Protein AF-A0AAY5EAU5-F1 (afdb_monomer)

Radius of gyration: 15.17 Å; Cα contacts (8 Å, |Δi|>4): 96; chains: 1; bounding box: 36×30×38 Å

pLDDT: mean 83.65, std 13.1, range [48.47, 96.06]

Secondary structure (DSSP, 8-state):
-HHHHHHHHHHHHHTTT----------TT-TTSSPPTT----PPPSSHHHHHHHHHHHHSSS-SS--SSPP-EEEEEETTEEEEEEES-HHHHHHHHTTT-

Mean predicted aligned error: 6.11 Å

Sequence (101 aa):
LYKLDEFRQLVRDFRDVADFLVVYIAEAHATDRWAFHNNVDIRVHRSLQERLSAARILLSEEPLCPYGAKPERLYVIQSGKVTYKSGYCPGAVRKVLQKMT

InterPro domains:
  IPR000643 Iodothyronine deiodinase [PF00837] (1-96)
  IPR000643 Iodothyronine deiodinase [PTHR11781] (1-99)

Foldseek 3Di:
DPQVVLVVVLCVVQVVQDDDDDDQDWQPAAPVPHHDDFADHQHTDPDPVSSVVVVVLVVDPDNVTPHPDHQFWDFDADPNDTPDIDGRDSVVVSVVSVVRD

Nearest PDB structures (foldseek):
  6rm3-assembly1_ST0  TM=1.625E-01  e=7.401E+00  Vairimorpha necatrix

Solvent-accessible surface area (backbone atoms only — not comparable to full-atom values): 6496 Å² total; per-residue (Å²): 102,72,68,62,52,52,51,53,50,50,48,71,77,36,57,94,71,49,90,87,84,87,84,83,75,81,70,83,45,18,54,84,72,66,50,62,96,70,42,48,91,42,60,74,65,88,46,70,66,53,45,51,53,55,50,51,47,71,69,44,95,72,52,95,35,50,60,77,54,68,76,65,63,46,74,42,73,55,98,92,37,79,79,42,78,48,58,69,48,67,72,61,50,49,61,55,53,65,75,69,106

Organism: Electrophorus electricus (NCBI:txid8005)

Structure (mmCIF, N/CA/C/O backbone):
data_AF-A0AAY5EAU5-F1
#
_entry.id   AF-A0AAY5EAU5-F1
#
loop_
_atom_site.group_PDB
_atom_site.id
_atom_site.type_symbol
_atom_site.label_atom_id
_atom_site.label_alt_id
_atom_site.label_comp_id
_atom_site.label_asym_id
_atom_site.label_entity_id
_atom_site.label_seq_id
_atom_site.pdbx_PDB_ins_code
_atom_site.Cartn_x
_atom_site.Cartn_y
_atom_site.Cartn_z
_atom_site.occupancy
_atom_site.B_iso_or_equiv
_atom_site.auth_seq_id
_atom_site.auth_comp_id
_atom_site.auth_asym_id
_atom_site.auth_atom_id
_atom_site.pdbx_PDB_model_num
ATOM 1 N N . LEU A 1 1 ? 6.323 -14.083 -0.672 1.00 48.47 1 LEU A N 1
ATOM 2 C CA . LEU A 1 1 ? 4.877 -14.242 -0.414 1.00 48.47 1 LEU A CA 1
ATOM 3 C C . LEU A 1 1 ? 4.449 -13.696 0.953 1.00 48.47 1 LEU A C 1
ATOM 5 O O . LEU A 1 1 ? 3.736 -12.709 0.970 1.00 48.47 1 LEU A O 1
ATOM 9 N N . TYR A 1 2 ? 4.988 -14.197 2.073 1.00 57.19 2 TYR A N 1
ATOM 10 C CA . TYR A 1 2 ? 4.504 -13.938 3.449 1.00 57.19 2 TYR A CA 1
ATOM 11 C C . TYR A 1 2 ? 4.133 -12.497 3.858 1.00 57.19 2 TYR A C 1
ATOM 13 O O . TYR A 1 2 ? 3.197 -12.295 4.621 1.00 57.19 2 TYR A O 1
ATOM 21 N N . LYS A 1 3 ? 4.850 -11.472 3.382 1.00 67.38 3 LYS A N 1
ATOM 22 C CA . LYS A 1 3 ? 4.654 -10.089 3.852 1.00 67.38 3 LYS A CA 1
ATOM 23 C C . LYS A 1 3 ? 3.354 -9.471 3.338 1.00 67.38 3 LYS A C 1
ATOM 25 O O . LYS A 1 3 ? 2.651 -8.850 4.124 1.00 67.38 3 LYS A O 1
ATOM 30 N N . LEU A 1 4 ? 3.025 -9.623 2.053 1.00 77.44 4 LEU A N 1
ATOM 31 C CA . LEU A 1 4 ? 1.775 -9.070 1.514 1.00 77.44 4 LEU A CA 1
ATOM 32 C C . LEU A 1 4 ? 0.563 -9.786 2.120 1.00 77.44 4 LEU A C 1
ATOM 34 O O . LEU A 1 4 ? -0.455 -9.152 2.377 1.00 77.44 4 LEU A O 1
ATOM 38 N N . ASP A 1 5 ? 0.705 -11.073 2.430 1.00 81.62 5 ASP A N 1
ATOM 39 C CA . ASP A 1 5 ? -0.338 -11.849 3.095 1.00 81.62 5 ASP A CA 1
ATOM 40 C C . ASP A 1 5 ? -0.602 -11.367 4.528 1.00 81.62 5 ASP A C 1
ATOM 42 O O . ASP A 1 5 ? -1.763 -11.282 4.924 1.00 81.62 5 ASP A O 1
ATOM 46 N N . GLU A 1 6 ? 0.427 -10.946 5.280 1.00 85.69 6 GLU A N 1
ATOM 47 C CA . GLU A 1 6 ? 0.243 -10.280 6.583 1.00 85.69 6 GLU A CA 1
ATOM 48 C C . GLU A 1 6 ? -0.585 -8.993 6.456 1.00 85.69 6 GLU A C 1
ATOM 50 O O . GLU A 1 6 ? -1.461 -8.736 7.284 1.00 85.69 6 GLU A O 1
ATOM 55 N N . PHE A 1 7 ? -0.334 -8.188 5.416 1.00 86.94 7 PHE A N 1
ATOM 56 C CA . PHE A 1 7 ? -1.137 -6.993 5.155 1.00 86.94 7 PHE A CA 1
ATOM 57 C C . PHE A 1 7 ? -2.567 -7.369 4.769 1.00 86.94 7 PHE A C 1
ATOM 59 O O . PHE A 1 7 ? -3.505 -6.836 5.350 1.00 86.94 7 PHE A O 1
ATOM 66 N N . ARG A 1 8 ? -2.755 -8.334 3.858 1.00 87.75 8 ARG A N 1
ATOM 67 C CA . ARG A 1 8 ? -4.083 -8.845 3.474 1.00 87.75 8 ARG A CA 1
ATOM 68 C C . ARG A 1 8 ? -4.858 -9.371 4.685 1.00 87.75 8 ARG A C 1
ATOM 70 O O . ARG A 1 8 ? -6.059 -9.142 4.774 1.00 87.75 8 ARG A O 1
ATOM 77 N N . GLN A 1 9 ? -4.191 -10.028 5.634 1.00 90.81 9 GLN A N 1
ATOM 78 C CA . GLN A 1 9 ? -4.821 -10.457 6.882 1.00 90.81 9 GLN A CA 1
ATOM 79 C C . GLN A 1 9 ? -5.250 -9.266 7.740 1.00 90.81 9 GLN A C 1
ATOM 81 O O . GLN A 1 9 ? -6.340 -9.269 8.296 1.00 90.81 9 GLN A O 1
ATOM 86 N N . LEU A 1 10 ? -4.415 -8.234 7.827 1.00 91.50 10 LEU A N 1
ATOM 87 C CA . LEU A 1 10 ? -4.741 -7.014 8.555 1.00 91.50 10 LEU A CA 1
ATOM 88 C C . LEU A 1 10 ? -5.938 -6.280 7.920 1.00 91.50 10 LEU A C 1
ATOM 90 O O . LEU A 1 10 ? -6.816 -5.836 8.651 1.00 91.50 10 LEU A O 1
ATOM 94 N N . VAL A 1 11 ? -6.035 -6.249 6.585 1.00 92.88 11 VAL A N 1
ATOM 95 C CA . VAL A 1 11 ? -7.231 -5.760 5.875 1.00 92.88 11 VAL A CA 1
ATOM 96 C C . VAL A 1 11 ? -8.460 -6.593 6.243 1.00 92.88 11 VAL A C 1
ATOM 98 O O . VAL A 1 11 ? -9.492 -6.031 6.588 1.00 92.88 11 VAL A O 1
ATOM 101 N N . ARG A 1 12 ? -8.365 -7.930 6.203 1.00 94.50 12 ARG A N 1
ATOM 102 C CA . ARG A 1 12 ? -9.491 -8.818 6.544 1.00 94.50 12 ARG A CA 1
ATOM 103 C C . ARG A 1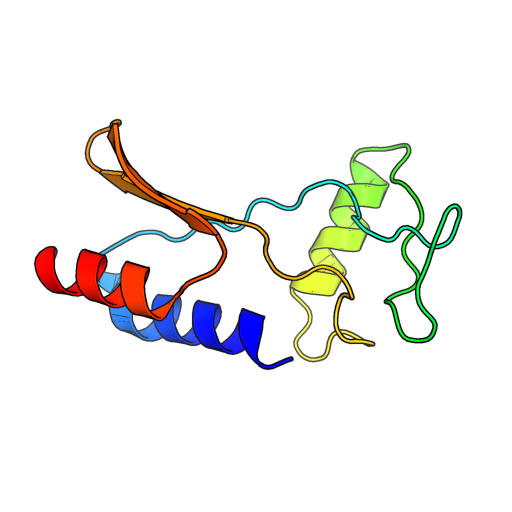 12 ? -9.997 -8.611 7.970 1.00 94.50 12 ARG A C 1
ATOM 105 O O . ARG A 1 12 ? -11.204 -8.586 8.166 1.00 94.50 12 ARG A O 1
ATOM 112 N N . ASP A 1 13 ? -9.090 -8.448 8.927 1.00 95.69 13 ASP A N 1
ATOM 113 C CA . ASP A 1 13 ? -9.435 -8.350 10.348 1.00 95.69 13 ASP A CA 1
ATOM 114 C C . ASP A 1 13 ? -10.000 -6.977 10.744 1.00 95.69 13 ASP A C 1
ATOM 116 O O . ASP A 1 13 ? -10.740 -6.888 11.717 1.00 95.69 13 ASP A O 1
ATOM 120 N N . PHE A 1 14 ? -9.641 -5.907 10.023 1.00 95.88 14 PHE A N 1
ATOM 121 C CA . PHE A 1 14 ? -9.969 -4.522 10.398 1.00 95.88 14 PHE A CA 1
ATOM 122 C C . PHE A 1 14 ? -10.721 -3.740 9.311 1.00 95.88 14 PHE A C 1
ATOM 124 O O . PHE A 1 14 ? -10.835 -2.520 9.413 1.00 95.88 14 PHE A O 1
ATOM 131 N N . ARG A 1 15 ? -11.257 -4.419 8.289 1.00 95.31 15 ARG A N 1
ATOM 132 C CA . ARG A 1 15 ? -12.052 -3.815 7.197 1.00 95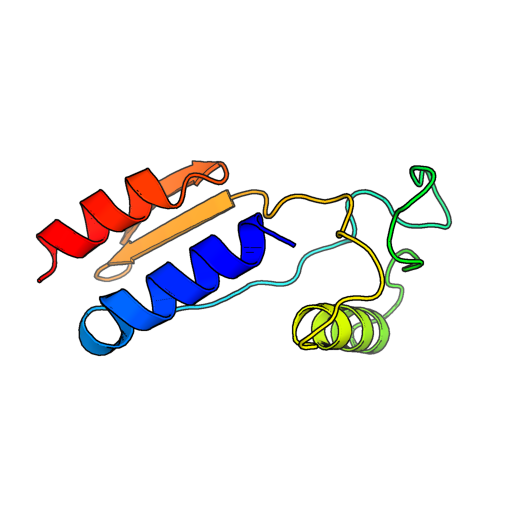.31 15 ARG A CA 1
ATOM 133 C C . ARG A 1 15 ? -13.236 -2.970 7.669 1.00 95.31 15 ARG A C 1
ATOM 135 O O . ARG A 1 15 ? -13.632 -2.058 6.960 1.00 95.31 15 ARG A O 1
ATOM 142 N N . ASP A 1 16 ? -13.788 -3.275 8.841 1.00 95.75 16 ASP A N 1
ATOM 143 C CA . ASP A 1 16 ? -14.942 -2.559 9.395 1.00 95.75 16 ASP A CA 1
ATOM 144 C C . ASP A 1 16 ? -14.519 -1.369 10.284 1.00 95.75 16 ASP A C 1
ATOM 146 O O . ASP A 1 16 ? -15.358 -0.582 10.711 1.00 95.75 16 ASP A O 1
ATOM 150 N N . VAL A 1 17 ? -13.216 -1.230 10.563 1.00 95.56 17 VAL A N 1
ATOM 151 C CA . VAL A 1 17 ? -12.639 -0.206 11.453 1.00 95.56 17 VAL A CA 1
ATOM 152 C C . VAL A 1 17 ? -11.891 0.870 10.664 1.00 95.56 17 VAL A C 1
ATOM 154 O O . VAL A 1 17 ? -11.865 2.030 11.073 1.00 95.56 17 VAL A O 1
ATOM 157 N N . ALA A 1 18 ? -11.252 0.504 9.550 1.00 95.12 18 ALA A N 1
ATOM 158 C CA . ALA A 1 18 ? -10.449 1.420 8.751 1.00 95.12 18 ALA A CA 1
ATOM 159 C C . ALA A 1 18 ? -10.439 1.053 7.262 1.00 95.12 18 ALA A C 1
ATOM 161 O O . ALA A 1 18 ? -10.555 -0.113 6.886 1.00 95.12 18 ALA A O 1
ATOM 162 N N . ASP A 1 19 ? -10.190 2.062 6.430 1.00 96.06 19 ASP A N 1
ATOM 163 C CA . ASP A 1 19 ? -9.880 1.886 5.015 1.00 96.06 19 ASP A CA 1
ATOM 164 C C . ASP A 1 19 ? -8.396 1.567 4.798 1.00 96.06 19 ASP A C 1
ATOM 166 O O . ASP A 1 19 ? -7.514 1.998 5.550 1.00 96.06 19 ASP A O 1
ATOM 170 N N . PHE A 1 20 ? -8.102 0.854 3.710 1.00 93.06 20 PHE A N 1
ATOM 171 C CA . PHE A 1 20 ? -6.750 0.421 3.367 1.00 93.06 20 PHE A CA 1
ATOM 172 C C . PHE A 1 20 ? -6.362 0.846 1.955 1.00 93.06 20 PHE A C 1
ATOM 174 O O . PHE A 1 20 ? -7.115 0.662 1.002 1.00 93.06 20 PHE A O 1
ATOM 181 N N . LEU A 1 21 ? -5.141 1.367 1.814 1.00 92.62 21 LEU A N 1
ATOM 182 C CA . LEU A 1 21 ? -4.580 1.809 0.541 1.00 92.62 21 LEU A CA 1
ATOM 183 C C . LEU A 1 21 ? -3.155 1.279 0.372 1.00 92.62 21 LEU A C 1
ATOM 185 O O . LEU A 1 21 ? -2.313 1.435 1.256 1.00 92.62 21 LEU A O 1
ATOM 189 N N . VAL A 1 22 ? -2.874 0.708 -0.799 1.00 89.44 22 VAL A N 1
ATOM 190 C CA . VAL A 1 22 ? -1.519 0.356 -1.235 1.00 89.44 22 VAL A CA 1
ATOM 191 C C . VAL A 1 22 ? -1.077 1.369 -2.284 1.00 89.44 22 VAL A C 1
ATOM 193 O O . VAL A 1 22 ? -1.736 1.540 -3.307 1.00 89.44 22 VAL A O 1
ATOM 196 N N . VAL A 1 23 ? 0.051 2.034 -2.040 1.00 90.25 23 VAL A N 1
ATOM 197 C CA . VAL A 1 23 ? 0.653 2.974 -2.992 1.00 90.25 23 VAL A CA 1
ATOM 198 C C . VAL A 1 23 ? 1.825 2.287 -3.679 1.00 90.25 23 VAL A C 1
ATOM 200 O O . VAL A 1 23 ? 2.847 2.021 -3.049 1.00 90.25 23 VAL A O 1
ATOM 203 N N . TYR A 1 24 ? 1.675 2.000 -4.973 1.00 89.69 24 TYR A N 1
ATOM 204 C CA . TYR A 1 24 ? 2.741 1.406 -5.777 1.00 89.69 24 TYR A CA 1
ATOM 205 C C . TYR A 1 24 ? 3.775 2.468 -6.174 1.00 89.69 24 TYR A C 1
ATOM 207 O O . TYR A 1 24 ? 3.439 3.479 -6.800 1.00 89.69 24 TYR A O 1
ATOM 215 N N . ILE A 1 25 ? 5.035 2.246 -5.805 1.00 88.94 25 ILE A N 1
ATOM 216 C CA . ILE A 1 25 ? 6.143 3.185 -6.028 1.00 88.94 25 ILE A CA 1
ATOM 217 C C . ILE A 1 25 ? 7.109 2.668 -7.105 1.00 88.94 25 ILE A C 1
ATOM 219 O O . ILE A 1 25 ? 6.803 1.725 -7.826 1.00 88.94 25 ILE A O 1
ATOM 223 N N . ALA A 1 26 ? 8.239 3.350 -7.300 1.00 89.00 26 ALA A N 1
ATOM 224 C CA . ALA A 1 26 ? 9.271 2.889 -8.226 1.00 89.00 26 ALA A CA 1
ATOM 225 C C . ALA A 1 26 ? 9.920 1.583 -7.738 1.00 89.00 26 ALA A C 1
ATOM 227 O O . ALA A 1 26 ? 10.060 1.377 -6.534 1.00 89.00 26 ALA A O 1
ATOM 228 N N . GLU A 1 27 ? 10.350 0.737 -8.678 1.00 86.56 27 GLU A N 1
ATOM 229 C CA . GLU A 1 27 ? 11.038 -0.517 -8.364 1.00 86.56 27 GLU A CA 1
ATOM 230 C C . GLU A 1 27 ? 12.343 -0.260 -7.608 1.00 86.56 27 GLU A C 1
ATOM 232 O O . GLU A 1 27 ? 13.215 0.469 -8.087 1.00 86.56 27 GLU A O 1
ATOM 237 N N . ALA A 1 28 ? 12.508 -0.906 -6.452 1.00 81.88 28 ALA A N 1
ATOM 238 C CA . ALA A 1 28 ? 13.760 -0.841 -5.700 1.00 81.88 28 ALA A CA 1
ATOM 239 C C . ALA A 1 28 ? 14.905 -1.583 -6.4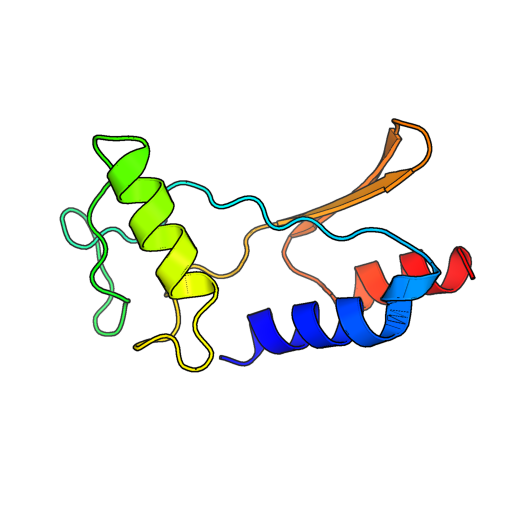19 1.00 81.88 28 ALA A C 1
ATOM 241 O O . ALA A 1 28 ? 16.066 -1.192 -6.307 1.00 81.88 28 ALA A O 1
ATOM 242 N N . HIS A 1 29 ? 14.572 -2.633 -7.182 1.00 82.75 29 HIS A N 1
ATOM 243 C CA . HIS A 1 29 ? 15.525 -3.537 -7.841 1.00 82.75 29 HIS A CA 1
ATOM 244 C C . HIS A 1 29 ? 15.138 -3.805 -9.300 1.00 82.75 29 HIS A C 1
ATOM 246 O O . HIS A 1 29 ? 14.925 -4.950 -9.698 1.00 82.75 29 HIS A O 1
ATOM 252 N N . ALA A 1 30 ? 15.016 -2.736 -10.089 1.00 85.12 30 ALA A N 1
ATOM 253 C CA . ALA A 1 30 ? 14.680 -2.842 -11.505 1.00 85.12 30 ALA A CA 1
ATOM 254 C C . ALA A 1 30 ? 15.693 -3.701 -12.287 1.00 85.12 30 ALA A C 1
ATOM 256 O O . ALA A 1 30 ? 16.906 -3.577 -12.075 1.00 85.12 30 ALA A O 1
ATOM 257 N N . THR A 1 31 ? 15.207 -4.528 -13.219 1.00 85.19 31 THR A N 1
ATOM 258 C CA . THR A 1 31 ? 16.039 -5.489 -13.970 1.00 85.19 31 THR A CA 1
ATOM 259 C C . THR A 1 31 ? 17.103 -4.839 -14.843 1.00 85.19 31 THR A C 1
ATOM 261 O O . THR A 1 31 ? 18.168 -5.409 -15.046 1.00 85.19 31 THR A O 1
ATOM 264 N N . ASP A 1 32 ? 16.846 -3.629 -15.335 1.00 86.06 32 ASP A N 1
ATOM 265 C CA . ASP A 1 32 ? 17.756 -2.852 -16.179 1.00 86.06 32 ASP A CA 1
ATOM 266 C C . ASP A 1 32 ? 18.762 -1.997 -15.384 1.00 86.06 32 ASP A C 1
ATOM 268 O O . ASP A 1 32 ? 19.438 -1.142 -15.957 1.00 86.06 32 ASP A O 1
ATOM 272 N N . ARG A 1 33 ? 18.884 -2.217 -14.065 1.00 80.25 33 ARG A N 1
ATOM 273 C CA . ARG A 1 33 ? 19.902 -1.590 -13.206 1.00 80.25 33 ARG A CA 1
ATOM 274 C C . ARG A 1 33 ? 20.678 -2.623 -12.385 1.00 80.25 33 ARG A C 1
ATOM 276 O O . ARG A 1 33 ? 21.656 -3.187 -12.859 1.00 80.25 33 ARG A O 1
ATOM 283 N N . TRP A 1 34 ? 20.245 -2.848 -11.146 1.00 69.31 34 TRP A N 1
ATOM 284 C CA . TRP A 1 34 ? 20.856 -3.761 -10.181 1.00 69.31 34 TRP A CA 1
ATOM 285 C C . TRP A 1 34 ? 19.767 -4.668 -9.616 1.00 69.31 34 TRP A C 1
ATOM 287 O O . TRP A 1 34 ? 19.164 -4.373 -8.581 1.00 69.31 34 TRP A O 1
ATOM 297 N N . ALA A 1 35 ? 19.490 -5.755 -10.333 1.00 69.00 35 ALA A N 1
ATOM 298 C CA . ALA A 1 35 ? 18.562 -6.782 -9.887 1.00 69.00 35 ALA A CA 1
ATOM 299 C C . ALA A 1 35 ? 19.283 -7.906 -9.142 1.00 69.00 35 ALA A C 1
ATOM 301 O O . ALA A 1 35 ? 20.403 -8.297 -9.474 1.00 69.00 35 ALA A O 1
ATOM 302 N N . PHE A 1 36 ? 18.604 -8.451 -8.138 1.00 67.25 36 PHE A N 1
ATOM 303 C CA . PHE A 1 36 ? 19.009 -9.700 -7.513 1.00 67.25 36 PHE A CA 1
ATOM 304 C C . PHE A 1 36 ? 18.638 -10.882 -8.412 1.00 67.25 36 PHE A C 1
ATOM 306 O O . PHE A 1 36 ? 17.605 -10.859 -9.084 1.00 67.25 36 PHE A O 1
ATOM 313 N N . HIS A 1 37 ? 19.443 -11.946 -8.369 1.00 60.50 37 HIS A N 1
ATOM 314 C CA . HIS A 1 37 ? 19.012 -13.247 -8.876 1.00 60.50 37 HIS A CA 1
ATOM 315 C C . HIS A 1 37 ? 17.785 -13.667 -8.047 1.00 60.50 37 HIS A C 1
ATOM 317 O O . HIS A 1 37 ? 17.908 -13.795 -6.830 1.00 60.50 37 HIS A O 1
ATOM 323 N N . ASN A 1 38 ? 16.619 -13.821 -8.693 1.00 67.12 38 ASN A N 1
ATOM 324 C CA . ASN A 1 38 ? 15.285 -14.133 -8.128 1.00 67.12 38 ASN A CA 1
ATOM 325 C C . ASN A 1 38 ? 14.320 -12.950 -7.877 1.00 67.12 38 ASN A C 1
ATOM 327 O O . ASN A 1 38 ? 13.386 -13.097 -7.087 1.00 67.12 38 ASN A O 1
ATOM 331 N N . ASN A 1 39 ? 14.490 -11.797 -8.538 1.00 69.12 39 ASN A N 1
ATOM 332 C CA . ASN A 1 39 ? 13.460 -10.746 -8.543 1.00 69.12 39 ASN A CA 1
ATOM 333 C C . ASN A 1 39 ? 12.422 -10.943 -9.670 1.00 69.12 39 ASN A C 1
ATOM 335 O O . ASN A 1 39 ? 12.692 -11.629 -10.655 1.00 69.12 39 ASN A O 1
ATOM 339 N N . VAL A 1 40 ? 11.249 -10.311 -9.544 1.00 72.88 40 VAL A N 1
ATOM 340 C CA . VAL A 1 40 ? 10.317 -10.144 -10.674 1.00 72.88 40 VAL A CA 1
ATOM 341 C C . VAL A 1 40 ? 11.003 -9.288 -11.743 1.00 72.88 40 VAL A C 1
ATOM 343 O O . VAL A 1 40 ? 11.601 -8.261 -11.415 1.00 72.88 40 VAL A O 1
ATOM 346 N N . ASP A 1 41 ? 10.927 -9.705 -13.008 1.00 81.75 41 ASP A N 1
ATOM 347 C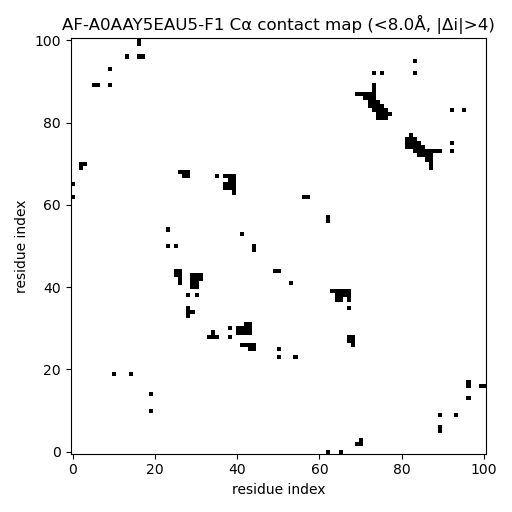 CA . ASP A 1 41 ? 11.507 -8.959 -14.129 1.00 81.75 41 ASP A CA 1
ATOM 348 C C . ASP A 1 41 ? 10.641 -7.733 -14.463 1.00 81.75 41 ASP A C 1
ATOM 350 O O . ASP A 1 41 ? 9.716 -7.790 -15.274 1.00 81.75 41 ASP A O 1
ATOM 354 N N . ILE A 1 42 ? 10.922 -6.622 -13.779 1.00 85.94 42 ILE A N 1
ATOM 355 C CA . ILE A 1 42 ? 10.288 -5.322 -13.997 1.00 85.94 42 ILE A CA 1
ATOM 356 C C . ILE A 1 42 ? 11.392 -4.280 -14.173 1.00 85.94 42 ILE A C 1
ATOM 358 O O . ILE A 1 42 ? 12.223 -4.054 -13.290 1.00 85.94 42 ILE A O 1
ATOM 362 N N . ARG A 1 43 ? 11.395 -3.621 -15.331 1.00 88.25 43 ARG A N 1
ATOM 363 C CA . ARG A 1 43 ? 12.322 -2.525 -15.645 1.00 88.25 43 ARG A CA 1
ATOM 364 C C . ARG A 1 43 ? 11.888 -1.223 -14.980 1.00 88.25 43 ARG A C 1
ATOM 366 O O . ARG A 1 43 ? 10.740 -1.068 -14.568 1.00 88.25 43 ARG A O 1
ATOM 373 N N . VAL A 1 44 ? 12.787 -0.242 -14.938 1.00 90.69 44 VAL A N 1
ATOM 374 C CA . VAL A 1 44 ? 12.425 1.114 -14.511 1.00 90.69 44 VAL A CA 1
ATOM 375 C C . VAL A 1 44 ? 11.290 1.647 -15.386 1.00 90.69 44 VAL A C 1
ATOM 377 O O . VAL A 1 44 ? 11.437 1.768 -16.601 1.00 90.69 44 VAL A O 1
ATOM 380 N N . HIS A 1 45 ? 10.178 2.019 -14.749 1.00 92.88 45 HIS A N 1
ATOM 381 C CA . HIS A 1 45 ? 9.016 2.583 -15.430 1.00 92.88 45 HIS A CA 1
ATOM 382 C C . HIS A 1 45 ? 9.365 3.897 -16.145 1.00 92.88 45 HIS A C 1
ATOM 384 O O . HIS A 1 45 ? 9.757 4.875 -15.503 1.00 92.88 45 HIS A O 1
ATOM 390 N N . ARG A 1 46 ? 9.153 3.946 -17.459 1.00 94.62 46 ARG A N 1
ATOM 391 C CA . ARG A 1 46 ? 9.296 5.128 -18.325 1.00 94.62 46 ARG A CA 1
ATOM 392 C C . ARG A 1 46 ? 7.964 5.826 -18.579 1.00 94.62 46 ARG A C 1
ATOM 394 O O . ARG A 1 46 ? 7.939 6.955 -19.059 1.00 94.62 46 ARG A O 1
ATOM 401 N N . SER A 1 47 ? 6.858 5.173 -18.233 1.00 95.75 47 SER A N 1
ATOM 402 C CA . SER A 1 47 ? 5.508 5.718 -18.342 1.00 95.75 47 SER A CA 1
ATOM 403 C C . SER A 1 47 ? 4.626 5.305 -17.159 1.00 95.75 47 SER A C 1
ATOM 405 O O . SER A 1 47 ? 4.910 4.345 -16.436 1.00 95.75 47 SER A O 1
ATOM 407 N N . LEU A 1 48 ? 3.515 6.025 -16.968 1.00 95.25 48 LEU A N 1
ATOM 408 C CA . LEU A 1 48 ? 2.479 5.646 -15.999 1.00 95.25 48 LEU A CA 1
ATOM 409 C C . LEU A 1 48 ? 1.857 4.287 -16.331 1.00 95.25 48 LEU A C 1
ATOM 411 O O . LEU A 1 48 ? 1.529 3.527 -15.425 1.00 95.25 48 LEU A O 1
ATOM 415 N N . GLN A 1 49 ? 1.723 3.968 -17.617 1.00 95.50 49 GLN A N 1
ATOM 416 C CA . GLN A 1 49 ? 1.133 2.715 -18.074 1.00 95.50 49 GLN A CA 1
ATOM 417 C C . GLN A 1 49 ? 2.016 1.506 -17.746 1.00 95.50 49 GLN A C 1
ATOM 419 O O . GLN A 1 49 ? 1.501 0.468 -17.328 1.00 95.50 49 GLN A O 1
ATOM 424 N N . GLU A 1 50 ? 3.338 1.648 -17.852 1.00 93.06 50 GLU A N 1
ATOM 425 C CA . GLU A 1 50 ? 4.285 0.625 -17.392 1.00 93.06 50 GLU A CA 1
ATOM 426 C C . GLU A 1 50 ? 4.179 0.413 -15.880 1.00 93.06 50 GLU A C 1
ATOM 428 O O . GLU A 1 50 ? 4.044 -0.724 -15.431 1.00 93.06 50 GLU A O 1
ATOM 433 N N . ARG A 1 51 ? 4.133 1.500 -15.095 1.00 93.69 51 ARG A N 1
ATOM 434 C CA . ARG A 1 51 ? 3.957 1.405 -13.637 1.00 93.69 51 ARG A CA 1
ATOM 435 C C . ARG A 1 51 ? 2.628 0.755 -13.256 1.00 93.69 51 ARG A C 1
ATOM 437 O O . ARG A 1 51 ? 2.580 -0.053 -12.337 1.00 93.69 51 ARG A O 1
ATOM 444 N N . LEU A 1 52 ? 1.547 1.086 -13.961 1.00 92.69 52 LEU A N 1
ATOM 445 C CA . LEU A 1 52 ? 0.240 0.473 -13.736 1.00 92.69 52 LEU A CA 1
ATOM 446 C C . LEU A 1 52 ? 0.264 -1.025 -14.059 1.00 92.69 52 LEU A C 1
ATOM 448 O O . LEU A 1 52 ? -0.347 -1.819 -13.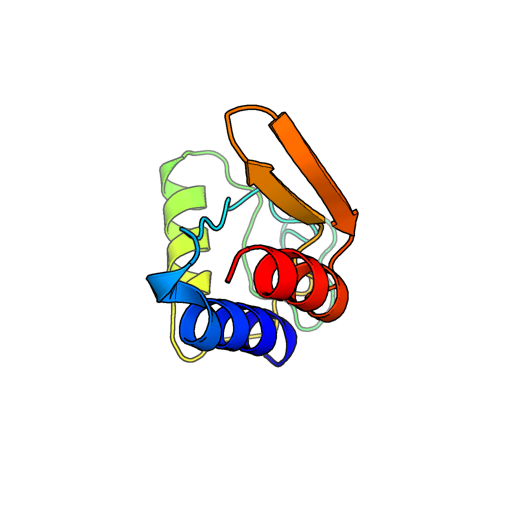349 1.00 92.69 52 LEU A O 1
ATOM 452 N N . SER A 1 53 ? 0.982 -1.414 -15.111 1.00 90.81 53 SER A N 1
ATOM 453 C CA . SER A 1 53 ? 1.148 -2.820 -15.486 1.00 90.81 53 SER A CA 1
ATOM 454 C C . SER A 1 53 ? 1.911 -3.590 -14.406 1.00 90.81 53 SER A C 1
ATOM 456 O O . SER A 1 53 ? 1.451 -4.646 -13.985 1.00 90.81 53 SER A O 1
ATOM 458 N N . ALA A 1 54 ? 2.994 -3.020 -13.870 1.00 89.12 54 ALA A N 1
ATOM 459 C CA . ALA A 1 54 ? 3.731 -3.584 -12.739 1.00 89.12 54 ALA A CA 1
ATOM 460 C C . ALA A 1 54 ? 2.864 -3.709 -11.469 1.00 89.12 54 ALA A C 1
ATOM 462 O O . ALA A 1 54 ? 2.828 -4.764 -10.833 1.00 89.12 54 ALA A O 1
ATOM 463 N N . ALA A 1 55 ? 2.075 -2.677 -11.152 1.00 88.81 55 ALA A N 1
ATOM 464 C CA . ALA A 1 55 ? 1.148 -2.694 -10.021 1.00 88.81 55 ALA A CA 1
ATOM 465 C C . ALA A 1 55 ? 0.068 -3.781 -10.142 1.00 88.81 55 ALA A C 1
ATOM 467 O O . ALA A 1 55 ? -0.348 -4.351 -9.137 1.00 88.81 55 ALA A O 1
ATOM 468 N N . ARG A 1 56 ? -0.376 -4.113 -11.361 1.00 87.88 56 ARG A N 1
ATOM 469 C CA . ARG A 1 56 ? -1.323 -5.218 -11.589 1.00 87.88 56 ARG A CA 1
ATOM 470 C C . ARG A 1 56 ? -0.712 -6.583 -11.290 1.00 87.88 56 ARG A C 1
ATOM 472 O O . ARG A 1 56 ? -1.425 -7.448 -10.793 1.00 87.88 56 ARG A O 1
ATOM 479 N N . ILE A 1 57 ? 0.589 -6.762 -11.522 1.00 85.12 57 ILE A N 1
ATOM 480 C CA . ILE A 1 57 ? 1.294 -7.996 -11.144 1.00 85.12 57 ILE A CA 1
ATOM 481 C C . ILE A 1 57 ? 1.247 -8.173 -9.616 1.00 85.12 57 ILE A C 1
ATOM 483 O O . ILE A 1 57 ? 1.007 -9.283 -9.145 1.00 85.12 57 ILE A O 1
ATOM 487 N N . LEU A 1 58 ? 1.350 -7.085 -8.836 1.00 81.44 58 LEU A N 1
ATOM 488 C CA . LEU A 1 58 ? 1.299 -7.139 -7.364 1.00 81.44 58 LEU A CA 1
ATOM 489 C C . LEU A 1 58 ? -0.068 -7.608 -6.850 1.00 81.44 58 LEU A C 1
ATOM 491 O O . LEU A 1 58 ? -0.163 -8.205 -5.779 1.00 81.44 58 LEU A O 1
ATOM 495 N N . LEU A 1 59 ? -1.126 -7.323 -7.609 1.00 79.25 59 LEU A N 1
ATOM 496 C CA . LEU A 1 59 ? -2.492 -7.719 -7.281 1.00 79.25 59 LEU A CA 1
ATOM 497 C C . LEU A 1 59 ? -2.801 -9.176 -7.645 1.00 79.25 59 LEU A C 1
ATOM 499 O O . LEU A 1 59 ? -3.804 -9.694 -7.161 1.00 79.25 59 LEU A O 1
ATOM 503 N N . SER A 1 60 ? -1.970 -9.836 -8.458 1.00 77.31 60 SER A N 1
ATOM 504 C CA . SER A 1 60 ? -2.178 -11.243 -8.821 1.00 77.31 60 SER A CA 1
ATOM 505 C C . SER A 1 60 ? -2.077 -12.171 -7.600 1.00 77.31 60 SER A C 1
ATOM 507 O O . SER A 1 60 ? -1.404 -11.861 -6.611 1.00 77.31 60 SER A O 1
ATOM 509 N N . GLU A 1 61 ? -2.802 -13.294 -7.631 1.00 59.53 61 GLU A N 1
ATOM 510 C CA . GLU A 1 61 ? -2.837 -14.243 -6.507 1.00 59.53 61 GLU A CA 1
ATOM 511 C C . GLU A 1 61 ? -1.500 -14.971 -6.314 1.00 59.53 61 GLU A C 1
ATOM 513 O O . GLU A 1 61 ? -1.102 -15.231 -5.179 1.00 59.53 61 GLU A O 1
ATOM 518 N N . GLU A 1 62 ? -0.762 -15.182 -7.404 1.00 59.06 62 GLU A N 1
ATOM 519 C CA . GLU A 1 62 ? 0.560 -15.804 -7.424 1.00 59.06 62 GLU A CA 1
ATOM 520 C C . GLU A 1 62 ? 1.559 -14.890 -8.149 1.00 59.06 62 GLU A C 1
ATOM 522 O O . GLU A 1 62 ? 1.824 -15.066 -9.341 1.00 59.06 62 GLU A O 1
ATOM 527 N N . PRO A 1 63 ? 2.128 -13.880 -7.468 1.00 59.22 63 PRO A N 1
ATOM 528 C CA . PRO A 1 63 ? 3.199 -13.103 -8.068 1.00 59.22 63 PRO A CA 1
ATOM 529 C C . PRO A 1 63 ? 4.370 -14.043 -8.387 1.00 59.22 63 PRO A C 1
ATOM 531 O O . PRO A 1 63 ? 4.897 -14.710 -7.495 1.00 59.22 63 PRO A O 1
ATOM 534 N N . LEU A 1 64 ? 4.756 -14.075 -9.668 1.00 52.06 64 LEU A N 1
ATOM 535 C CA . LEU A 1 64 ? 5.695 -15.026 -10.287 1.00 52.06 64 LEU A CA 1
ATOM 536 C C . LEU A 1 64 ? 7.029 -15.194 -9.532 1.00 52.06 64 LEU A C 1
ATOM 538 O O . LEU A 1 64 ? 7.655 -16.242 -9.636 1.00 52.06 64 LEU A O 1
ATOM 542 N N . CYS A 1 65 ? 7.437 -14.191 -8.749 1.00 54.69 65 CYS A N 1
ATOM 543 C CA . CYS A 1 65 ? 8.557 -14.236 -7.813 1.00 54.69 65 CYS A CA 1
ATOM 544 C C . CYS A 1 65 ? 8.251 -13.336 -6.600 1.00 54.69 65 CYS A C 1
ATOM 546 O O . CYS A 1 65 ? 7.478 -12.378 -6.719 1.00 54.69 65 CYS A O 1
ATOM 548 N N . PRO A 1 66 ? 8.865 -13.566 -5.422 1.00 53.94 66 PRO A N 1
ATOM 549 C CA . PRO A 1 66 ? 8.830 -12.574 -4.358 1.00 53.94 66 PRO A CA 1
ATOM 550 C C . PRO A 1 66 ? 9.450 -11.280 -4.890 1.00 53.94 66 PRO A C 1
ATOM 552 O O . PRO A 1 66 ? 10.617 -11.273 -5.269 1.00 53.94 66 PRO A O 1
ATOM 555 N N . TYR A 1 67 ? 8.683 -10.187 -4.904 1.00 57.81 67 TYR A N 1
ATOM 556 C CA . TYR A 1 67 ? 9.244 -8.852 -5.088 1.00 57.81 67 TYR A CA 1
ATOM 557 C C . TYR A 1 67 ? 10.438 -8.720 -4.136 1.00 57.81 67 TYR A C 1
ATOM 559 O O . TYR A 1 67 ? 10.277 -8.778 -2.914 1.00 57.81 67 TYR A O 1
ATOM 567 N N . GLY A 1 68 ? 11.647 -8.594 -4.685 1.00 49.53 68 GLY A N 1
ATOM 568 C CA . GLY A 1 68 ? 12.871 -8.398 -3.905 1.00 49.53 68 GLY A CA 1
ATOM 569 C C . GLY A 1 68 ? 12.804 -7.121 -3.061 1.00 49.53 68 GLY A C 1
ATOM 570 O O . GLY A 1 68 ? 13.549 -6.967 -2.096 1.00 49.53 68 GLY A O 1
ATOM 571 N N . ALA A 1 69 ? 11.860 -6.235 -3.387 1.00 55.25 69 ALA A N 1
ATOM 572 C CA . ALA A 1 69 ? 11.441 -5.109 -2.579 1.00 55.25 69 ALA A CA 1
ATOM 573 C C . ALA A 1 69 ? 10.398 -5.542 -1.532 1.00 55.25 69 ALA A C 1
ATOM 575 O O . ALA A 1 69 ? 9.278 -5.948 -1.847 1.00 55.25 69 ALA A O 1
ATOM 576 N N . LYS A 1 70 ? 10.754 -5.412 -0.251 1.00 59.38 70 LYS A N 1
ATOM 577 C CA . LYS A 1 70 ? 9.777 -5.464 0.846 1.00 59.38 70 LYS A CA 1
ATOM 578 C C . LYS A 1 70 ? 8.846 -4.249 0.717 1.00 59.38 70 LYS A C 1
ATOM 580 O O . LYS A 1 70 ? 9.322 -3.201 0.282 1.00 59.38 70 LYS A O 1
ATOM 585 N N . PRO A 1 71 ? 7.570 -4.319 1.153 1.00 64.56 71 PRO A N 1
ATOM 586 C CA . PRO A 1 71 ? 6.828 -3.086 1.368 1.00 64.56 71 PRO A CA 1
ATOM 587 C C . PRO A 1 71 ? 7.660 -2.236 2.331 1.00 64.56 71 PRO A C 1
ATOM 589 O O . PRO A 1 71 ? 8.169 -2.752 3.326 1.00 64.56 71 PRO A O 1
ATOM 592 N N . GLU A 1 72 ? 7.911 -0.978 1.988 1.00 73.12 72 GLU A N 1
ATOM 593 C CA . GLU A 1 72 ? 8.966 -0.228 2.674 1.00 73.12 72 GLU A CA 1
ATOM 594 C C . GLU A 1 72 ? 8.466 0.417 3.964 1.00 73.12 72 GLU A C 1
ATOM 596 O O . GLU A 1 72 ? 9.192 0.468 4.959 1.00 73.12 72 GLU A O 1
ATOM 601 N N . ARG A 1 73 ? 7.228 0.928 3.958 1.00 87.50 73 ARG A N 1
ATOM 602 C CA . ARG A 1 73 ? 6.676 1.747 5.045 1.00 87.50 73 ARG A CA 1
ATOM 603 C C . ARG A 1 73 ? 5.179 1.540 5.216 1.00 87.50 73 ARG A C 1
ATOM 605 O O . ARG A 1 73 ? 4.469 1.293 4.247 1.00 87.50 73 ARG A O 1
ATOM 612 N N . LEU A 1 74 ? 4.718 1.701 6.452 1.00 90.44 74 LEU A N 1
ATOM 613 C CA . LEU A 1 74 ? 3.303 1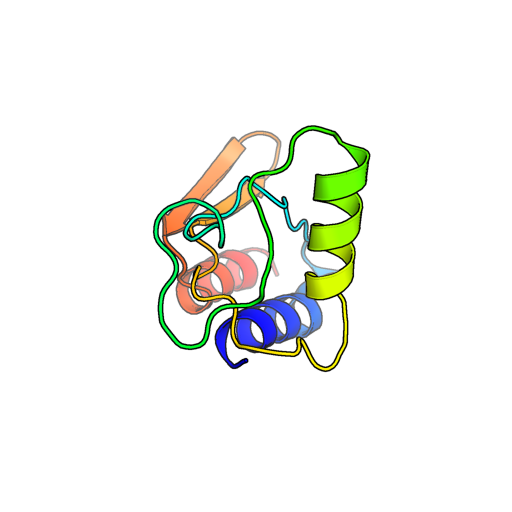.720 6.812 1.00 90.44 74 LEU A CA 1
ATOM 614 C C . LEU A 1 74 ? 2.965 3.042 7.500 1.00 90.44 74 LEU A C 1
ATOM 616 O O . LEU A 1 74 ? 3.750 3.565 8.298 1.00 90.44 74 LEU A O 1
ATOM 620 N N . TYR A 1 75 ? 1.779 3.556 7.192 1.00 93.44 75 TYR A N 1
ATOM 621 C CA . TYR A 1 75 ? 1.227 4.773 7.771 1.00 93.44 75 TYR A CA 1
ATOM 622 C C . TYR A 1 75 ? -0.194 4.504 8.256 1.00 93.44 75 TYR A C 1
ATOM 624 O O . TYR A 1 75 ? -0.929 3.761 7.612 1.00 93.44 75 TYR A O 1
ATOM 632 N N . VAL A 1 76 ? -0.578 5.135 9.365 1.00 94.44 76 VAL A N 1
ATOM 633 C CA . VAL A 1 76 ? -1.985 5.261 9.771 1.00 94.44 76 VAL A CA 1
ATOM 634 C C . VAL A 1 76 ? -2.309 6.743 9.808 1.00 94.44 76 VAL A C 1
ATOM 636 O O . VAL A 1 76 ? -1.575 7.531 10.415 1.00 94.44 76 VAL A O 1
ATOM 639 N N . ILE A 1 77 ? -3.377 7.116 9.112 1.00 95.25 77 ILE A N 1
ATOM 640 C CA . ILE A 1 77 ? -3.868 8.486 9.023 1.00 95.25 77 ILE A CA 1
ATOM 641 C C . ILE A 1 77 ? -5.258 8.499 9.641 1.00 95.25 77 ILE A C 1
ATOM 643 O O . ILE A 1 77 ? -6.122 7.734 9.230 1.00 95.25 77 ILE A O 1
ATOM 647 N N . GLN A 1 78 ? -5.466 9.369 10.622 1.00 93.62 78 GLN A N 1
ATOM 648 C CA . GLN A 1 78 ? -6.747 9.538 11.297 1.00 93.62 78 GLN A CA 1
ATOM 649 C C . GLN A 1 78 ? -7.049 11.030 11.396 1.00 93.62 78 GLN A C 1
ATOM 651 O O . GLN A 1 78 ? -6.191 11.808 11.821 1.00 93.62 78 GLN A O 1
ATOM 656 N N . SER A 1 79 ? -8.244 11.438 10.962 1.00 93.94 79 SER A N 1
ATOM 657 C CA . SER A 1 79 ? -8.685 12.843 10.974 1.00 93.94 79 SER A CA 1
ATOM 658 C C . SER A 1 79 ? -7.662 13.804 10.346 1.00 93.94 79 SER A C 1
ATOM 660 O O . SER A 1 79 ? -7.341 14.851 10.902 1.00 93.94 79 SER A O 1
ATOM 662 N N . GLY A 1 80 ? -7.082 13.405 9.207 1.00 94.06 80 GLY A N 1
ATOM 663 C CA . GLY A 1 80 ? -6.084 14.194 8.472 1.00 94.06 80 GLY A CA 1
ATOM 664 C C . GLY A 1 80 ? -4.679 14.229 9.088 1.00 94.06 80 GLY A C 1
ATOM 665 O O . GLY A 1 80 ? -3.792 14.874 8.533 1.00 94.06 80 GLY A O 1
ATOM 666 N N . LYS A 1 81 ? -4.433 13.528 10.203 1.00 94.69 81 LYS A N 1
ATOM 667 C CA . LYS A 1 81 ? -3.133 13.494 10.885 1.00 94.69 81 LYS A CA 1
ATOM 668 C C . LYS A 1 81 ? -2.500 12.108 10.813 1.00 94.69 81 LYS A C 1
ATOM 670 O O . LYS A 1 81 ? -3.162 11.096 11.024 1.00 94.69 81 LYS A O 1
ATOM 675 N N . VAL A 1 82 ? -1.190 12.061 10.573 1.00 94.19 82 VAL A N 1
ATOM 676 C CA . VAL A 1 82 ? -0.408 10.819 10.664 1.00 94.19 82 VAL A CA 1
ATOM 677 C C . VAL A 1 82 ? -0.253 10.439 12.138 1.00 94.19 82 VAL A C 1
ATOM 679 O O . VAL A 1 82 ? 0.441 11.126 12.887 1.00 94.19 82 VAL A O 1
ATOM 682 N N . THR A 1 83 ? -0.900 9.353 12.556 1.00 92.75 83 THR A N 1
ATOM 683 C CA . THR A 1 83 ? -0.853 8.827 13.933 1.00 92.75 83 THR A CA 1
ATOM 684 C C . THR A 1 83 ? 0.158 7.695 14.092 1.00 92.75 83 THR A C 1
ATOM 686 O O . THR A 1 83 ? 0.624 7.428 15.198 1.00 92.75 83 THR A O 1
ATOM 689 N N . TYR A 1 84 ? 0.557 7.064 12.986 1.00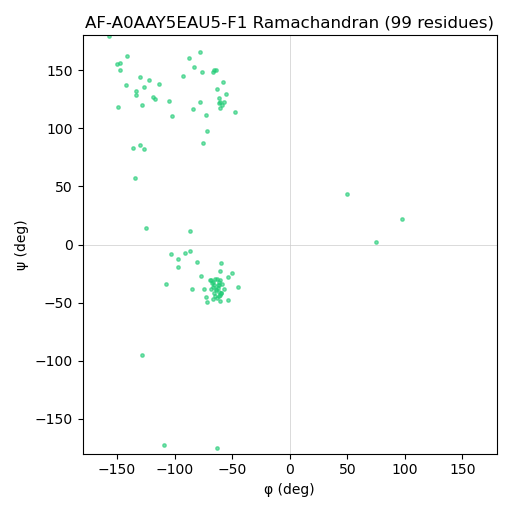 93.19 84 TYR A N 1
ATOM 690 C CA . TYR A 1 84 ? 1.600 6.046 12.945 1.00 93.19 84 TYR A CA 1
ATOM 691 C C . TYR A 1 84 ? 2.441 6.190 11.675 1.00 93.19 84 TYR A C 1
ATOM 693 O O . TYR A 1 84 ? 1.898 6.382 10.587 1.00 93.19 84 TYR A O 1
ATOM 701 N N . LYS A 1 85 ? 3.765 6.069 11.812 1.00 92.38 85 LYS A N 1
ATOM 702 C CA . LYS A 1 85 ? 4.731 6.077 10.707 1.00 92.38 85 LYS A CA 1
ATOM 703 C C . LYS A 1 85 ? 5.919 5.202 11.072 1.00 92.38 85 LYS A C 1
ATOM 705 O O . LYS A 1 85 ? 6.638 5.511 12.020 1.00 92.38 85 LYS A O 1
ATO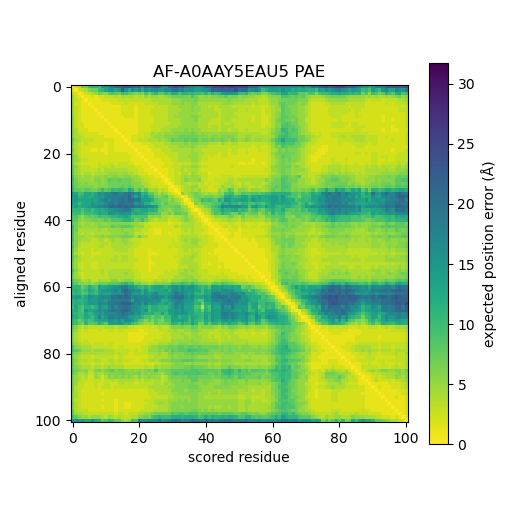M 710 N N . SER A 1 86 ? 6.165 4.151 10.302 1.00 87.75 86 SER A N 1
ATOM 711 C CA . SER A 1 86 ? 7.351 3.315 10.492 1.00 87.75 86 SER A CA 1
ATOM 712 C C . SER A 1 86 ? 7.716 2.549 9.215 1.00 87.75 86 SER A C 1
ATOM 714 O O . SER A 1 86 ? 7.047 2.666 8.183 1.00 87.75 86 SER A O 1
ATOM 716 N N . GLY A 1 87 ? 8.800 1.770 9.290 1.00 85.12 87 GLY A N 1
ATOM 717 C CA . GLY A 1 87 ? 9.065 0.710 8.318 1.00 85.12 87 GLY A CA 1
ATOM 718 C C . GLY A 1 87 ? 7.984 -0.380 8.347 1.00 85.12 87 GLY A C 1
ATOM 719 O O . GLY A 1 87 ? 6.991 -0.292 9.061 1.00 85.12 87 GLY A O 1
ATOM 720 N N . TYR A 1 88 ? 8.150 -1.449 7.578 1.00 84.81 88 TYR A N 1
ATOM 721 C CA . TYR A 1 88 ? 7.112 -2.479 7.517 1.00 84.81 88 TYR A CA 1
ATOM 722 C C . TYR A 1 88 ? 6.998 -3.329 8.789 1.00 84.81 88 TYR A C 1
ATOM 724 O O . TYR A 1 88 ? 7.730 -4.306 8.970 1.00 84.81 88 TYR A O 1
ATOM 732 N N . CYS A 1 89 ? 6.039 -2.969 9.646 1.00 88.38 89 CYS A N 1
ATOM 733 C CA . CYS A 1 89 ? 5.698 -3.685 10.874 1.00 88.38 89 CYS A CA 1
ATOM 734 C C . CYS A 1 89 ? 4.167 -3.819 11.053 1.00 88.38 89 CYS A C 1
ATOM 736 O O . CYS A 1 89 ? 3.554 -3.035 11.786 1.00 88.38 89 CYS A O 1
ATOM 738 N N . PRO A 1 90 ? 3.527 -4.823 10.421 1.00 88.25 90 PRO A N 1
ATOM 739 C CA . PRO A 1 90 ? 2.078 -5.037 10.517 1.00 88.25 90 PRO A CA 1
ATOM 740 C C . PRO A 1 90 ? 1.579 -5.263 11.948 1.00 88.25 90 PRO A C 1
ATOM 742 O O . PRO A 1 90 ? 0.499 -4.804 12.306 1.00 88.25 90 PRO A O 1
ATOM 745 N N . GLY A 1 91 ? 2.380 -5.908 12.804 1.00 90.69 91 GLY A N 1
ATOM 746 C CA . GLY A 1 91 ? 2.017 -6.138 14.206 1.00 90.69 91 GLY A CA 1
ATOM 747 C C . GLY A 1 91 ? 1.838 -4.843 15.006 1.00 90.69 91 GLY A C 1
ATOM 748 O O . GLY A 1 91 ? 0.960 -4.752 15.861 1.00 90.69 91 GLY A O 1
ATOM 749 N N . ALA A 1 92 ? 2.631 -3.813 14.709 1.00 91.88 92 ALA A N 1
ATOM 750 C CA . ALA A 1 92 ? 2.486 -2.509 15.344 1.00 91.88 92 ALA A CA 1
ATOM 751 C C . ALA A 1 92 ? 1.263 -1.747 14.809 1.00 91.88 92 ALA A C 1
ATOM 753 O O . ALA A 1 92 ? 0.549 -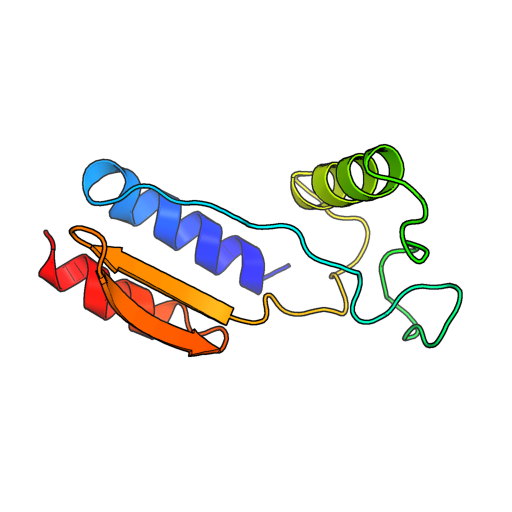1.141 15.603 1.00 91.88 92 ALA A O 1
ATOM 754 N N . VAL A 1 93 ? 0.969 -1.843 13.506 1.00 92.44 93 VAL A N 1
ATOM 755 C CA . VAL A 1 93 ? -0.273 -1.298 12.927 1.00 92.44 93 VAL A CA 1
ATOM 756 C C . VAL A 1 93 ? -1.500 -1.971 13.540 1.00 92.44 93 VAL A C 1
ATOM 758 O O . VAL A 1 93 ? -2.416 -1.277 13.961 1.00 92.44 93 VAL A O 1
ATOM 761 N N . ARG A 1 94 ? -1.496 -3.300 13.697 1.00 94.81 94 ARG A N 1
ATOM 762 C CA . ARG A 1 94 ? -2.579 -4.030 14.372 1.00 94.81 94 ARG A CA 1
ATOM 763 C C . ARG A 1 94 ? -2.857 -3.468 15.767 1.00 94.81 94 ARG A C 1
ATOM 765 O O . ARG A 1 94 ? -4.006 -3.186 16.078 1.00 94.81 94 ARG A O 1
ATOM 772 N N . LYS A 1 95 ? -1.821 -3.240 16.584 1.00 94.31 95 LYS A N 1
ATOM 773 C CA . LYS A 1 95 ? -1.978 -2.637 17.923 1.00 94.31 95 LYS A CA 1
ATOM 774 C C . LYS A 1 95 ? -2.577 -1.230 17.883 1.00 94.31 95 LYS A C 1
ATOM 776 O O . LYS A 1 95 ? -3.213 -0.823 18.848 1.00 94.31 95 LYS A O 1
ATOM 781 N N . VAL A 1 96 ? -2.327 -0.469 16.816 1.00 93.75 96 VAL A N 1
ATOM 782 C CA . VAL A 1 96 ? -2.941 0.849 16.609 1.00 93.75 96 VAL A CA 1
ATOM 783 C C . VAL A 1 96 ? -4.420 0.688 16.261 1.00 93.75 96 VAL A C 1
ATOM 785 O O . VAL A 1 96 ? -5.249 1.308 16.915 1.00 93.75 96 VAL A O 1
ATOM 788 N N . LEU A 1 97 ? -4.755 -0.183 15.306 1.00 93.00 97 LEU A N 1
ATOM 789 C CA . LEU A 1 97 ? -6.138 -0.409 14.866 1.00 93.00 97 LEU A CA 1
ATOM 790 C C . LEU A 1 97 ? -7.022 -1.031 15.955 1.00 93.00 97 LEU A C 1
ATOM 792 O O . LEU A 1 97 ? -8.174 -0.647 16.093 1.00 93.00 97 LEU A O 1
ATOM 796 N N . GLN A 1 98 ? -6.471 -1.909 16.799 1.00 94.69 98 GLN A N 1
ATOM 797 C CA . GLN A 1 98 ? -7.177 -2.471 17.961 1.00 94.69 98 GLN A CA 1
ATOM 798 C C . GLN A 1 98 ? -7.623 -1.418 18.981 1.00 94.69 98 GLN A C 1
ATOM 800 O O . GLN A 1 98 ? -8.520 -1.686 19.765 1.00 94.69 98 GLN A O 1
ATOM 805 N N . LYS A 1 99 ? -6.989 -0.240 19.008 1.00 92.12 99 LYS A N 1
ATOM 806 C CA . LYS A 1 99 ? -7.396 0.878 19.875 1.00 92.12 99 LYS A CA 1
ATOM 807 C C . LYS A 1 99 ? -8.468 1.767 19.237 1.00 92.12 99 LYS A C 1
ATOM 809 O O . LYS A 1 99 ? -8.894 2.727 19.867 1.00 92.12 99 LYS A O 1
ATOM 814 N N . MET A 1 100 ? -8.806 1.510 17.974 1.00 86.12 100 MET A N 1
ATOM 815 C CA . MET A 1 100 ? -9.809 2.247 17.199 1.00 86.12 100 MET A CA 1
ATOM 816 C C . MET A 1 100 ? -11.128 1.474 17.071 1.00 86.12 100 MET A C 1
ATOM 818 O O . MET A 1 100 ? -12.091 2.030 16.554 1.00 86.12 100 MET A O 1
ATOM 822 N N . THR A 1 101 ? -11.144 0.211 17.510 1.00 75.00 101 THR A N 1
ATOM 823 C CA . THR A 1 101 ? -12.347 -0.614 17.704 1.00 75.00 101 THR A CA 1
ATOM 824 C C . THR A 1 101 ? -12.920 -0.344 19.087 1.00 75.00 101 THR A C 1
ATOM 826 O O . THR A 1 101 ? -14.158 -0.247 19.195 1.00 75.00 101 THR A O 1
#